Protein AF-A0A8S3AZ93-F1 (afdb_monomer_lite)

Sequence (59 aa):
MEVTNYLPFRCILFMNESTLIVGGHEFSPLLYNYNQKQGKIEFIEKLDRQETATGRQSV

Foldseek 3Di:
DDDDPDDDWDDKDDPDPFWIWTHDPVNWIWIWGQDPVVRDIGTDDTDPDDPPPPPDDDD

Radius of gyration: 15.31 Å; chains: 1; bounding box: 50×22×26 Å

InterPro domains:
  IPR015943 WD40/YVTN repeat-like-containing domain superfamily [G3DSA:2.130.10.10] (2-59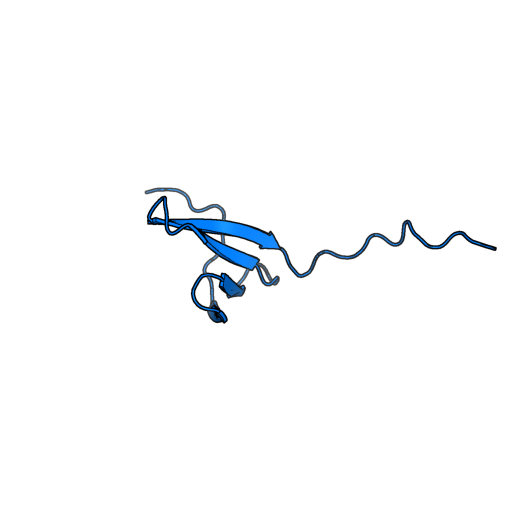)

Structure (mmCIF, N/CA/C/O backbone):
data_AF-A0A8S3AZ93-F1
#
_entry.id   AF-A0A8S3AZ93-F1
#
loop_
_atom_site.group_PDB
_atom_site.id
_atom_site.type_symbol
_atom_site.label_atom_id
_atom_site.label_alt_id
_atom_site.label_comp_id
_atom_site.label_asym_id
_atom_site.label_entity_id
_atom_site.label_seq_id
_atom_site.pdbx_PDB_ins_code
_atom_site.Cartn_x
_atom_site.Cartn_y
_atom_site.Cartn_z
_atom_site.occupancy
_atom_site.B_iso_or_equiv
_atom_site.auth_seq_id
_atom_site.auth_comp_id
_atom_site.auth_asym_id
_atom_site.auth_atom_id
_atom_site.pdbx_PDB_model_num
ATOM 1 N N . MET A 1 1 ? -11.557 16.580 -12.886 1.00 41.53 1 MET A N 1
ATOM 2 C CA . MET A 1 1 ? -10.730 15.358 -12.875 1.00 41.53 1 MET A CA 1
ATOM 3 C C . MET A 1 1 ? -9.560 15.648 -11.960 1.00 41.53 1 MET A C 1
ATOM 5 O O . MET A 1 1 ? -8.789 16.544 -12.277 1.00 41.53 1 MET A O 1
ATOM 9 N N . GLU A 1 2 ? -9.502 15.017 -10.788 1.00 43.84 2 GLU A N 1
ATOM 10 C CA . GLU A 1 2 ? -8.337 15.139 -9.906 1.00 43.84 2 GLU A CA 1
ATOM 11 C C . GLU A 1 2 ? -7.131 14.510 -10.603 1.00 43.84 2 GLU A C 1
ATOM 13 O O . GLU A 1 2 ? -7.192 13.370 -11.064 1.00 43.84 2 GLU A O 1
ATOM 18 N N . VAL A 1 3 ? -6.059 15.285 -10.744 1.00 49.88 3 VAL A N 1
ATOM 19 C CA . VAL A 1 3 ? -4.811 14.816 -11.341 1.00 49.88 3 VAL A CA 1
ATOM 20 C C . VAL A 1 3 ? -4.104 13.975 -10.287 1.00 49.88 3 VAL A C 1
ATOM 22 O O . VAL A 1 3 ? -3.581 14.499 -9.306 1.00 49.88 3 VAL A O 1
ATOM 25 N N . THR A 1 4 ? -4.122 12.657 -10.451 1.00 57.00 4 THR A N 1
ATOM 26 C CA . THR A 1 4 ? -3.337 11.757 -9.608 1.00 57.00 4 THR A CA 1
ATOM 27 C C . THR A 1 4 ? -1.873 11.846 -10.029 1.00 57.00 4 THR A C 1
ATOM 29 O O . THR A 1 4 ? -1.549 11.570 -11.180 1.00 57.00 4 THR A O 1
ATOM 32 N N . ASN A 1 5 ? -0.975 12.186 -9.101 1.00 69.88 5 ASN A N 1
ATOM 33 C CA . ASN A 1 5 ? 0.476 12.268 -9.345 1.00 69.88 5 ASN A CA 1
ATOM 34 C C . ASN A 1 5 ? 1.165 10.892 -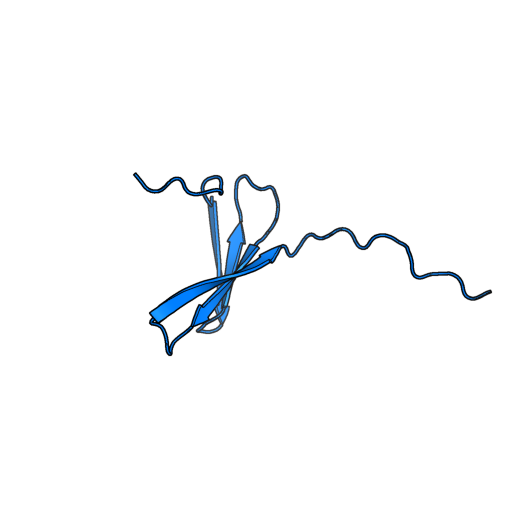9.498 1.00 69.88 5 ASN A C 1
ATOM 36 O O . ASN A 1 5 ? 2.380 10.804 -9.366 1.00 69.88 5 ASN A O 1
ATOM 40 N N . TYR A 1 6 ? 0.406 9.819 -9.731 1.00 72.44 6 TYR A N 1
ATOM 41 C CA . TYR A 1 6 ? 0.904 8.446 -9.790 1.00 72.44 6 TYR A CA 1
ATOM 42 C C . TYR A 1 6 ? 0.502 7.797 -11.108 1.00 72.44 6 TYR A C 1
ATOM 44 O O . TYR A 1 6 ? -0.620 7.994 -11.586 1.00 72.44 6 TYR A O 1
ATOM 52 N N . LEU A 1 7 ? 1.391 6.976 -11.668 1.00 85.94 7 LEU A N 1
ATOM 53 C CA . LEU A 1 7 ? 1.017 6.059 -12.737 1.00 85.94 7 LEU A CA 1
ATOM 54 C C . LEU A 1 7 ? 0.135 4.914 -12.190 1.00 85.94 7 LEU A C 1
ATOM 56 O O . LEU A 1 7 ? 0.201 4.596 -11.000 1.00 85.94 7 LEU A O 1
ATOM 60 N N . PRO A 1 8 ? -0.680 4.252 -13.036 1.00 89.62 8 PRO A N 1
ATOM 61 C CA . PRO A 1 8 ? -1.570 3.185 -12.586 1.00 89.62 8 PRO A CA 1
ATOM 62 C C . PRO A 1 8 ? -0.840 2.034 -11.877 1.00 89.62 8 PRO A C 1
ATOM 64 O O . PRO A 1 8 ? 0.172 1.512 -12.364 1.00 89.62 8 PRO A O 1
ATOM 67 N N . PHE A 1 9 ? -1.398 1.588 -10.751 1.00 92.62 9 PHE A N 1
ATOM 68 C CA . PHE A 1 9 ? -0.948 0.379 -10.066 1.00 92.62 9 PHE A CA 1
ATOM 69 C C . PHE A 1 9 ? -1.354 -0.874 -10.848 1.00 92.62 9 PHE A C 1
ATOM 71 O O . PHE A 1 9 ? -2.400 -0.919 -11.494 1.00 92.62 9 PHE A O 1
ATOM 78 N N . ARG A 1 10 ? -0.507 -1.901 -10.791 1.00 94.50 10 ARG A N 1
ATOM 79 C CA . ARG A 1 10 ? -0.711 -3.198 -11.455 1.00 94.50 10 ARG A CA 1
ATOM 80 C C . ARG A 1 10 ? -0.912 -4.343 -10.473 1.00 94.50 10 ARG A C 1
ATOM 82 O O . ARG A 1 10 ? -1.446 -5.375 -10.861 1.00 94.50 10 ARG A O 1
ATOM 89 N N . CYS A 1 11 ? -0.484 -4.176 -9.228 1.00 94.88 11 CYS A N 1
ATOM 90 C CA . CYS A 1 11 ? -0.657 -5.168 -8.180 1.00 94.88 11 CYS A CA 1
ATOM 91 C C . CYS A 1 11 ? -0.874 -4.503 -6.819 1.00 94.88 11 CYS A C 1
ATOM 93 O O . CYS A 1 11 ? -0.451 -3.370 -6.580 1.00 94.88 11 CYS A O 1
ATOM 95 N N . ILE A 1 12 ? -1.541 -5.244 -5.937 1.00 96.44 12 ILE A N 1
ATOM 96 C CA . ILE A 1 12 ? -1.808 -4.888 -4.547 1.00 96.44 12 ILE A CA 1
ATOM 97 C C . ILE A 1 12 ? -1.607 -6.130 -3.678 1.00 96.44 12 ILE A C 1
ATOM 99 O O . ILE A 1 12 ? -1.955 -7.238 -4.089 1.00 96.44 12 ILE A O 1
ATOM 103 N N . LEU A 1 13 ? -1.053 -5.942 -2.486 1.00 97.44 13 LEU A N 1
ATOM 104 C CA . LEU A 1 13 ? -0.887 -6.980 -1.478 1.00 97.44 13 LEU A CA 1
ATOM 105 C C . LEU A 1 13 ? -1.234 -6.410 -0.104 1.00 97.44 13 LEU A C 1
ATOM 107 O O . LEU A 1 13 ? -0.641 -5.421 0.321 1.00 97.44 13 LEU A O 1
ATOM 111 N N . PHE A 1 14 ? -2.160 -7.051 0.605 1.00 97.44 14 PHE A N 1
ATOM 112 C CA . PHE A 1 14 ? -2.398 -6.758 2.017 1.00 97.44 14 PHE A CA 1
ATOM 113 C C . PHE A 1 14 ? -1.300 -7.411 2.854 1.00 97.44 14 PHE A C 1
ATOM 115 O O . PHE A 1 14 ? -1.081 -8.617 2.757 1.00 97.44 14 PHE A O 1
ATOM 122 N N . MET A 1 15 ? -0.608 -6.613 3.665 1.00 96.56 15 MET A N 1
ATOM 123 C CA . MET A 1 15 ? 0.342 -7.123 4.658 1.00 96.56 15 MET A CA 1
ATOM 124 C C . MET A 1 15 ? -0.351 -7.471 5.974 1.00 96.56 15 MET A C 1
ATOM 126 O O . MET A 1 15 ? 0.067 -8.390 6.671 1.00 96.56 15 MET A O 1
ATOM 130 N N . ASN A 1 16 ? -1.383 -6.704 6.316 1.00 95.94 16 ASN A N 1
ATOM 131 C CA . ASN A 1 16 ? -2.262 -6.903 7.461 1.00 95.94 16 ASN A CA 1
ATOM 132 C C . ASN A 1 16 ? -3.593 -6.171 7.183 1.00 95.94 16 ASN A C 1
ATOM 134 O O . ASN A 1 16 ? -3.858 -5.751 6.054 1.00 95.94 16 ASN A O 1
ATOM 138 N N . GLU A 1 17 ? -4.430 -6.007 8.201 1.00 96.50 17 GLU A N 1
ATOM 139 C CA . GLU A 1 17 ? -5.776 -5.438 8.105 1.00 96.50 17 GLU A CA 1
ATOM 140 C C . GLU A 1 17 ? -5.809 -3.944 7.753 1.00 96.50 17 GLU A C 1
ATOM 142 O O . GLU A 1 17 ? -6.836 -3.445 7.290 1.00 96.50 17 GLU A O 1
ATOM 147 N N . SER A 1 18 ? -4.716 -3.213 7.977 1.00 97.06 18 SER A N 1
ATOM 148 C CA . SER A 1 18 ? -4.634 -1.777 7.699 1.00 97.06 18 SER A CA 1
ATOM 149 C C . SER A 1 18 ? -3.498 -1.396 6.761 1.00 97.06 18 SER A C 1
ATOM 151 O O . SER A 1 18 ? -3.450 -0.256 6.325 1.00 97.06 18 SER A O 1
ATOM 153 N N . THR A 1 19 ? -2.595 -2.304 6.417 1.00 97.44 19 THR A N 1
ATOM 154 C CA . THR A 1 19 ? -1.392 -2.009 5.638 1.00 97.44 19 THR A CA 1
ATOM 155 C C . THR A 1 19 ? -1.411 -2.755 4.315 1.00 97.44 19 THR A C 1
ATOM 157 O O . THR A 1 19 ? -1.611 -3.971 4.269 1.00 97.44 19 THR A O 1
ATOM 160 N N . LEU A 1 20 ? -1.139 -2.028 3.234 1.00 97.25 20 LEU A N 1
ATOM 161 C CA . LEU A 1 20 ? -1.062 -2.583 1.891 1.00 97.25 20 LEU A CA 1
ATOM 162 C C . LEU A 1 20 ? 0.163 -2.064 1.142 1.00 97.25 20 LEU A C 1
ATOM 164 O O . LEU A 1 20 ? 0.552 -0.903 1.268 1.00 97.25 20 LEU A O 1
ATOM 168 N N . ILE A 1 21 ? 0.753 -2.948 0.346 1.00 96.75 21 ILE A N 1
ATOM 169 C CA . ILE A 1 21 ? 1.783 -2.617 -0.630 1.00 96.75 21 ILE A CA 1
ATOM 170 C C . ILE A 1 21 ? 1.118 -2.566 -1.999 1.00 96.75 21 ILE A C 1
ATOM 172 O O . ILE A 1 21 ? 0.390 -3.486 -2.377 1.00 96.75 21 ILE A O 1
ATOM 176 N N . VAL A 1 22 ? 1.402 -1.517 -2.763 1.00 95.44 22 VAL A N 1
ATOM 177 C CA . VAL A 1 22 ? 1.044 -1.435 -4.182 1.00 95.44 22 VAL A CA 1
ATOM 178 C C . VAL A 1 22 ? 2.296 -1.375 -5.038 1.00 95.44 22 VAL A C 1
ATOM 180 O O . VAL A 1 22 ? 3.312 -0.801 -4.649 1.00 95.44 22 VAL A O 1
ATOM 183 N N . GLY A 1 23 ? 2.214 -1.969 -6.221 1.00 93.94 23 GLY A N 1
ATOM 184 C CA . GLY A 1 23 ? 3.268 -1.925 -7.225 1.00 93.94 23 GLY A CA 1
ATOM 185 C C . GLY A 1 23 ? 2.690 -1.636 -8.602 1.00 93.94 23 GLY A C 1
ATOM 186 O O . GLY A 1 23 ? 1.498 -1.823 -8.858 1.00 93.94 23 GLY A O 1
ATOM 187 N N . GLY A 1 24 ? 3.530 -1.162 -9.515 1.00 92.31 24 GLY A N 1
ATOM 188 C CA . GLY A 1 24 ? 3.092 -0.825 -10.863 1.00 92.31 24 GLY A CA 1
ATOM 189 C C . GLY A 1 24 ? 4.172 -0.138 -11.677 1.00 92.31 24 GLY A C 1
ATOM 190 O O . GLY A 1 24 ? 5.346 -0.492 -11.611 1.00 92.31 24 GLY A O 1
ATOM 191 N N . HIS A 1 25 ? 3.750 0.850 -12.458 1.00 88.94 25 HIS A N 1
ATOM 192 C CA . HIS A 1 25 ? 4.602 1.562 -13.410 1.00 88.94 25 HIS A CA 1
ATOM 193 C C . HIS A 1 25 ? 5.675 2.458 -12.786 1.00 88.94 25 HIS A C 1
ATOM 195 O O . HIS A 1 25 ? 6.599 2.862 -13.480 1.00 88.94 25 HIS A O 1
ATOM 201 N N . GLU A 1 26 ? 5.584 2.724 -11.487 1.00 83.25 26 GLU A N 1
ATOM 202 C CA . GLU A 1 26 ? 6.586 3.481 -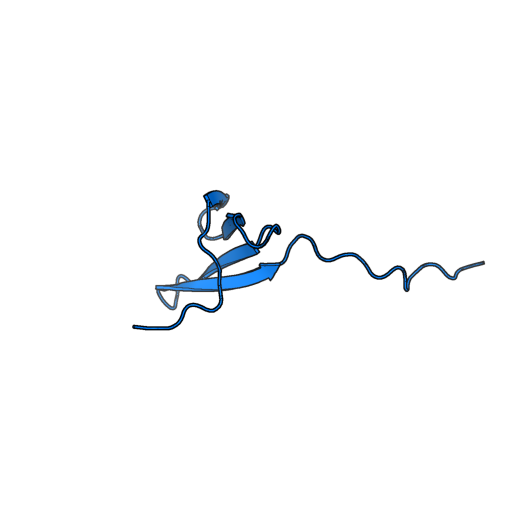10.729 1.00 83.25 26 GLU A CA 1
ATOM 203 C C . GLU A 1 26 ? 7.884 2.686 -10.486 1.00 83.25 26 GLU A C 1
ATOM 205 O O . GLU A 1 26 ? 8.814 3.207 -9.869 1.00 83.25 26 GLU A O 1
ATOM 210 N N . PHE A 1 27 ? 7.935 1.417 -10.929 1.00 84.25 27 PHE A N 1
ATOM 211 C CA . PHE A 1 27 ? 9.051 0.475 -10.748 1.00 84.25 27 PHE A CA 1
ATOM 212 C C . PHE A 1 27 ? 9.550 0.365 -9.302 1.00 84.25 27 PHE A C 1
ATOM 214 O O . PHE A 1 27 ? 10.677 -0.045 -9.057 1.00 84.25 27 PHE A O 1
ATOM 221 N N . SER A 1 28 ? 8.683 0.695 -8.347 1.00 89.00 28 SER A N 1
ATOM 222 C CA . SER A 1 28 ? 8.963 0.661 -6.923 1.00 89.00 28 SER A CA 1
ATOM 223 C C . SER A 1 28 ? 7.700 0.318 -6.136 1.00 89.00 28 SER A C 1
ATOM 225 O O . SER A 1 28 ? 6.626 0.834 -6.469 1.00 89.00 28 SER A O 1
ATOM 227 N N . PRO A 1 29 ? 7.798 -0.534 -5.101 1.00 93.75 29 PRO A N 1
ATOM 228 C CA . PRO A 1 29 ? 6.692 -0.796 -4.205 1.00 93.75 29 PRO A CA 1
ATOM 229 C C . PRO A 1 29 ? 6.445 0.397 -3.273 1.00 93.75 29 PRO A C 1
ATOM 231 O O . PRO A 1 29 ? 7.365 0.941 -2.656 1.00 93.75 29 PRO A O 1
ATOM 234 N N . LEU A 1 30 ? 5.178 0.781 -3.148 1.00 94.12 30 LEU A N 1
ATOM 235 C CA . LEU A 1 30 ? 4.716 1.859 -2.279 1.00 94.12 30 LEU A CA 1
ATOM 236 C C . LEU A 1 30 ? 3.915 1.276 -1.114 1.00 94.12 30 LEU A C 1
ATOM 238 O O . LEU A 1 30 ? 3.053 0.418 -1.317 1.00 94.12 30 LEU A O 1
ATOM 242 N N . LEU A 1 31 ? 4.183 1.768 0.091 1.00 95.44 31 LEU A N 1
ATOM 243 C CA . LEU A 1 31 ? 3.497 1.395 1.319 1.00 95.44 31 LEU A CA 1
ATOM 244 C C . LEU A 1 31 ? 2.364 2.378 1.610 1.00 95.44 31 LEU A C 1
ATOM 246 O O . LEU A 1 31 ? 2.572 3.594 1.642 1.00 95.44 31 LEU A O 1
ATOM 250 N N . TYR A 1 32 ? 1.183 1.839 1.880 1.00 96.75 32 TYR A N 1
ATOM 251 C CA . TYR A 1 32 ? 0.008 2.594 2.288 1.00 96.75 32 TYR A CA 1
ATOM 252 C C . TYR A 1 32 ? -0.579 2.028 3.578 1.00 96.75 32 TYR A C 1
ATOM 254 O O . TYR A 1 32 ? -0.507 0.824 3.839 1.00 96.75 32 TYR A O 1
ATOM 262 N N . ASN A 1 33 ? -1.210 2.904 4.359 1.00 97.94 33 ASN A N 1
ATOM 263 C CA . ASN A 1 33 ? -1.944 2.529 5.558 1.00 97.94 33 ASN A CA 1
ATOM 264 C C . ASN A 1 33 ? -3.371 3.089 5.537 1.00 97.94 33 ASN A C 1
ATOM 266 O O . ASN A 1 33 ? -3.603 4.234 5.157 1.00 97.94 33 ASN A O 1
ATOM 270 N N . TYR A 1 34 ? -4.332 2.293 5.988 1.00 97.94 34 TYR A N 1
ATOM 271 C CA . TYR A 1 34 ? -5.703 2.707 6.213 1.00 97.94 34 TYR A CA 1
ATOM 272 C C . TYR A 1 34 ? -5.850 3.321 7.610 1.00 97.94 34 TYR A C 1
ATOM 274 O O . TYR A 1 34 ? -5.785 2.638 8.636 1.00 97.94 34 TYR A O 1
ATOM 282 N N . ASN A 1 35 ? -6.073 4.631 7.655 1.00 95.94 35 ASN A N 1
ATOM 283 C CA . ASN A 1 35 ? -6.390 5.369 8.865 1.00 95.94 35 ASN A CA 1
ATOM 284 C C . ASN A 1 35 ? -7.867 5.173 9.225 1.00 95.94 35 ASN A C 1
ATOM 286 O O . ASN A 1 35 ? -8.747 5.881 8.731 1.00 95.94 35 ASN A O 1
ATOM 290 N N . GLN A 1 36 ? -8.139 4.229 10.127 1.00 94.00 36 GLN A N 1
ATOM 291 C CA . GLN A 1 36 ? -9.501 3.881 10.547 1.00 94.00 36 GLN A CA 1
ATOM 292 C C . GLN A 1 36 ? -10.280 5.059 11.151 1.00 94.00 36 GLN A C 1
ATOM 294 O O . GLN A 1 36 ? -11.494 5.126 10.990 1.00 94.00 36 GLN A O 1
ATOM 299 N N . LYS A 1 37 ? -9.605 6.006 11.820 1.00 95.69 37 LYS A N 1
ATOM 300 C CA . LYS A 1 37 ? -10.270 7.170 12.436 1.00 95.69 37 LYS A CA 1
ATOM 301 C C . LYS A 1 37 ? -10.787 8.156 11.393 1.00 95.69 37 LYS A C 1
ATOM 303 O O . LYS A 1 37 ? -11.802 8.804 11.617 1.00 95.69 37 LYS A O 1
ATOM 308 N N . GLN A 1 38 ? -10.066 8.289 10.283 1.00 95.69 38 GLN A N 1
ATOM 309 C CA . GLN A 1 38 ? -10.407 9.216 9.203 1.00 95.69 38 GLN A CA 1
ATOM 310 C C . GLN A 1 38 ? -11.137 8.535 8.041 1.00 95.69 38 GLN A C 1
ATOM 312 O O . GLN A 1 38 ? -11.686 9.227 7.186 1.00 95.69 38 GLN A O 1
ATOM 317 N N . GLY A 1 39 ? -11.135 7.199 7.996 1.00 95.69 39 GLY A N 1
ATOM 318 C CA . GLY A 1 39 ? -11.705 6.417 6.903 1.00 95.69 39 GLY A CA 1
ATOM 319 C C . GLY A 1 39 ? -10.946 6.591 5.585 1.00 95.69 39 GLY A C 1
ATOM 320 O O . GLY A 1 39 ? -11.567 6.615 4.525 1.00 95.69 39 GLY A O 1
ATOM 321 N N . LYS A 1 40 ? -9.619 6.778 5.636 1.00 95.81 40 LYS A N 1
ATOM 322 C CA . LYS A 1 40 ? -8.795 7.116 4.463 1.00 95.81 40 LYS A CA 1
ATOM 323 C C . LYS A 1 40 ? -7.569 6.226 4.327 1.00 95.81 40 LYS A C 1
ATOM 325 O O . LYS A 1 40 ? -6.996 5.796 5.320 1.00 95.81 40 LYS A O 1
ATOM 330 N N . ILE A 1 41 ? -7.163 5.987 3.083 1.00 95.50 41 ILE A N 1
ATOM 331 C CA . ILE A 1 41 ? -5.882 5.362 2.745 1.00 95.50 41 ILE A CA 1
ATOM 332 C C . ILE A 1 41 ? -4.843 6.473 2.581 1.00 95.50 41 ILE A C 1
ATOM 334 O O . ILE A 1 41 ? -5.055 7.421 1.826 1.00 95.50 41 ILE A O 1
ATOM 338 N N . GLU A 1 42 ? -3.728 6.346 3.285 1.00 95.88 42 GLU A N 1
ATOM 339 C CA . GLU A 1 42 ? -2.653 7.331 3.341 1.00 95.88 42 GLU A CA 1
ATOM 340 C C . GLU A 1 42 ? -1.355 6.707 2.819 1.00 95.88 42 GLU A C 1
ATOM 342 O O . GLU A 1 42 ? -1.026 5.566 3.151 1.00 95.88 42 GLU A O 1
ATOM 347 N N . PHE A 1 43 ? -0.628 7.447 1.979 1.00 93.56 43 PHE A N 1
ATOM 348 C CA . PHE A 1 43 ? 0.712 7.060 1.540 1.00 93.56 43 PHE A CA 1
ATOM 349 C C . PHE A 1 43 ? 1.692 7.187 2.708 1.00 93.56 43 PHE A C 1
ATOM 351 O O . PHE A 1 43 ? 1.726 8.227 3.365 1.00 93.56 43 PHE A O 1
ATOM 358 N N . ILE A 1 44 ? 2.496 6.150 2.935 1.00 94.81 44 ILE A N 1
ATOM 359 C CA . ILE A 1 44 ? 3.501 6.119 3.999 1.00 94.81 44 ILE A CA 1
ATOM 360 C C . ILE A 1 44 ? 4.890 6.333 3.411 1.00 94.81 44 ILE A C 1
ATOM 362 O O . ILE A 1 44 ? 5.545 7.333 3.706 1.00 94.81 44 ILE A O 1
ATOM 366 N N . GLU A 1 45 ? 5.345 5.413 2.558 1.00 92.38 45 GLU A N 1
ATOM 367 C CA . GLU A 1 45 ? 6.689 5.488 1.994 1.00 92.38 45 GLU A CA 1
ATOM 368 C C . GLU A 1 45 ? 6.878 4.669 0.714 1.00 92.38 45 GLU A C 1
ATOM 370 O O . GLU A 1 45 ? 6.043 3.861 0.314 1.00 92.38 45 GLU A O 1
ATOM 375 N N . LYS A 1 46 ? 8.026 4.896 0.074 1.00 92.31 46 LYS A N 1
ATOM 376 C CA . LYS A 1 46 ? 8.533 4.132 -1.065 1.00 92.31 46 LYS A CA 1
ATOM 377 C C . LYS A 1 46 ? 9.570 3.144 -0.530 1.00 92.31 46 LYS A C 1
ATOM 379 O O . LYS A 1 46 ? 10.523 3.581 0.111 1.00 92.31 46 LYS A O 1
ATOM 384 N N . LEU A 1 47 ? 9.374 1.851 -0.773 1.00 91.62 47 LEU A N 1
ATOM 385 C CA . LEU A 1 47 ? 10.142 0.787 -0.119 1.00 91.62 47 LEU A CA 1
ATOM 386 C C . LEU A 1 47 ? 11.483 0.473 -0.806 1.00 91.62 47 LEU A C 1
ATOM 388 O O . LEU A 1 47 ? 12.355 -0.107 -0.172 1.00 91.62 47 LEU A O 1
ATOM 392 N N . ASP A 1 48 ? 11.688 0.860 -2.071 1.00 86.56 48 ASP A N 1
ATOM 393 C CA . ASP A 1 48 ? 12.943 0.588 -2.807 1.00 86.56 48 ASP A CA 1
ATOM 394 C C . ASP A 1 48 ? 14.015 1.687 -2.679 1.00 86.56 48 ASP A C 1
ATOM 396 O O . ASP A 1 48 ? 14.872 1.825 -3.55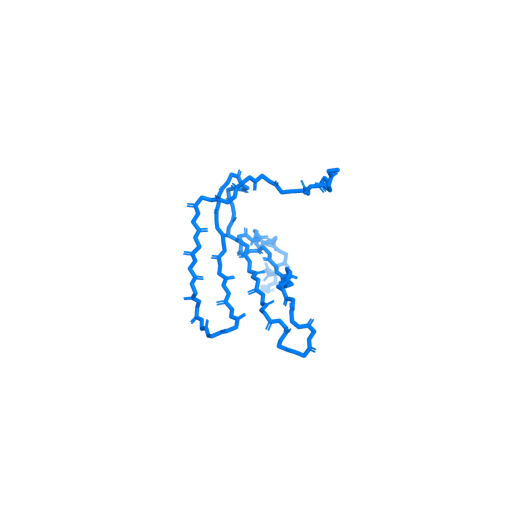7 1.00 86.56 48 ASP A O 1
ATOM 400 N N . ARG A 1 49 ? 13.977 2.511 -1.625 1.00 74.88 49 ARG A N 1
ATOM 401 C CA . ARG A 1 49 ? 14.981 3.571 -1.468 1.00 74.88 49 ARG A CA 1
ATOM 402 C C . ARG A 1 49 ? 16.377 2.951 -1.459 1.00 74.88 49 ARG A C 1
ATOM 404 O O . ARG A 1 49 ? 16.692 2.124 -0.610 1.00 74.88 49 ARG A O 1
ATOM 411 N N . GLN A 1 50 ? 17.218 3.382 -2.397 1.00 71.25 50 GLN A N 1
ATOM 412 C CA . GLN A 1 50 ? 18.637 3.059 -2.352 1.00 71.25 50 GLN A CA 1
ATOM 413 C C . GLN A 1 50 ? 19.207 3.682 -1.076 1.00 71.25 50 GLN A C 1
ATOM 415 O O . GLN A 1 50 ? 19.152 4.903 -0.912 1.00 71.25 50 GLN A O 1
ATOM 420 N N . GLU A 1 51 ? 19.733 2.859 -0.166 1.00 64.75 51 GLU A N 1
ATOM 421 C CA . GLU A 1 51 ? 20.583 3.360 0.908 1.00 64.75 51 GLU A CA 1
ATOM 422 C C . GLU A 1 51 ? 21.761 4.073 0.244 1.00 64.75 51 GLU A C 1
ATOM 424 O O . GLU A 1 51 ? 22.636 3.448 -0.359 1.00 64.75 51 GLU A O 1
ATOM 429 N N . THR A 1 52 ? 21.792 5.402 0.312 1.00 54.91 52 THR A N 1
ATOM 430 C CA . THR A 1 52 ? 23.025 6.127 0.027 1.00 54.91 52 THR A CA 1
ATOM 431 C C . THR A 1 52 ? 24.060 5.602 1.010 1.00 54.91 52 THR A C 1
ATOM 433 O O . THR A 1 52 ? 23.858 5.722 2.219 1.00 54.91 52 THR A O 1
ATOM 436 N N . ALA A 1 53 ? 25.129 4.991 0.499 1.00 55.41 53 ALA A N 1
ATOM 437 C CA . ALA A 1 53 ? 26.239 4.430 1.261 1.00 55.41 53 ALA A CA 1
ATOM 438 C C . ALA A 1 53 ? 27.058 5.525 1.979 1.00 55.41 53 ALA A C 1
ATOM 440 O O . ALA A 1 53 ? 28.257 5.674 1.768 1.00 55.41 53 ALA A O 1
ATOM 441 N N . THR A 1 54 ? 26.415 6.291 2.852 1.00 53.66 54 THR A N 1
ATOM 442 C CA . THR A 1 54 ? 27.012 7.315 3.708 1.00 53.66 54 THR A CA 1
ATOM 443 C C . THR A 1 54 ? 26.953 6.804 5.145 1.00 53.66 54 THR A C 1
ATOM 445 O O . THR A 1 54 ? 26.279 7.359 6.004 1.00 53.66 54 THR A O 1
ATOM 448 N N . GLY A 1 55 ? 27.590 5.656 5.386 1.00 51.00 55 GLY A N 1
ATOM 449 C CA . GLY A 1 55 ? 27.480 4.952 6.665 1.00 51.00 55 GLY A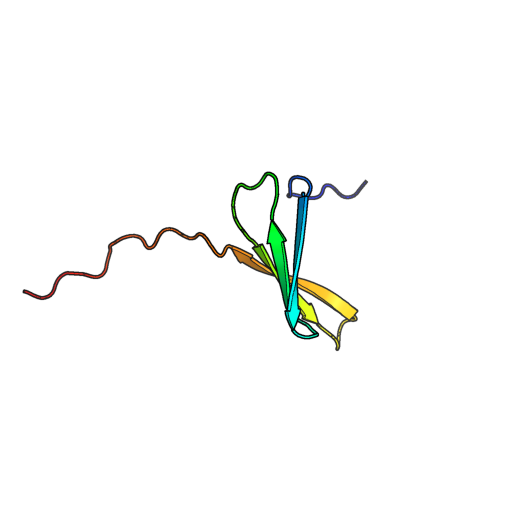 CA 1
ATOM 450 C C . GLY A 1 55 ? 28.438 3.778 6.841 1.00 51.00 55 GLY A C 1
ATOM 451 O O . GLY A 1 55 ? 28.114 2.833 7.548 1.00 51.00 55 GLY A O 1
ATOM 452 N N . ARG A 1 56 ? 29.609 3.803 6.195 1.00 53.81 56 ARG A N 1
ATOM 453 C CA . ARG A 1 56 ? 30.753 2.955 6.567 1.00 53.81 56 ARG A CA 1
ATOM 454 C C . ARG A 1 56 ? 32.048 3.752 6.445 1.00 53.81 56 ARG A C 1
ATOM 456 O O . ARG A 1 56 ? 32.804 3.591 5.496 1.00 53.81 56 ARG A O 1
ATOM 463 N N . GLN A 1 57 ? 32.305 4.601 7.433 1.00 49.19 57 GLN A N 1
ATOM 464 C CA . GLN A 1 57 ? 33.674 4.867 7.863 1.00 49.19 57 GLN A CA 1
ATOM 465 C C . GLN A 1 57 ? 33.770 4.545 9.352 1.00 49.19 57 GLN A C 1
ATOM 467 O O . GLN A 1 57 ? 33.349 5.303 10.219 1.00 49.19 57 GLN A O 1
ATOM 472 N N . SER A 1 58 ? 34.291 3.359 9.630 1.00 46.12 58 SER A N 1
ATOM 473 C CA . SER A 1 58 ? 34.958 3.022 10.881 1.00 46.12 58 SER A CA 1
ATOM 474 C C . SER A 1 58 ? 36.094 2.085 10.483 1.00 46.12 58 SER A C 1
ATOM 476 O O . SER A 1 58 ? 35.873 0.897 10.255 1.00 46.12 58 SER A O 1
ATOM 478 N N . VAL A 1 59 ? 37.267 2.680 10.273 1.00 45.75 59 VAL A N 1
ATOM 479 C CA . VAL A 1 59 ? 38.579 2.036 10.401 1.00 45.75 59 VAL A CA 1
ATOM 480 C C . VAL A 1 59 ? 39.267 2.759 11.544 1.00 45.75 59 VAL A C 1
ATOM 482 O O . VAL A 1 59 ? 39.173 4.008 11.54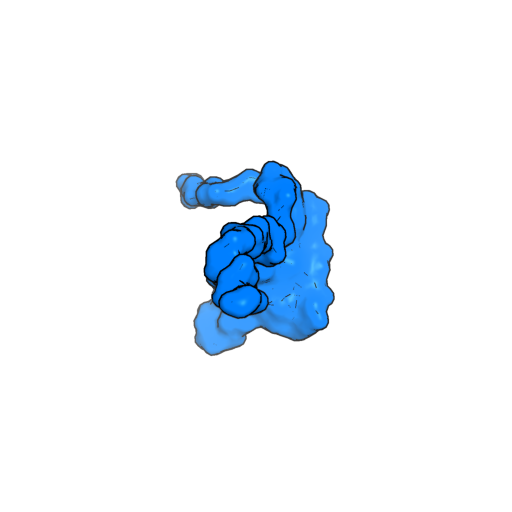6 1.00 45.75 59 VAL A O 1
#

pLDDT: mean 83.05, std 18.23, range [41.53, 97.94]

Organism: NCBI:txid392030

Secondary structure (DSSP, 8-state):
----SSPPEEEEEESSSSEEEEEETTSS-EEEEEETTTTEEEEEEETT----S------